Protein AF-A0A517NKY7-F1 (afdb_monomer)

Sequence (96 aa):
MSRADCVLAAKAANERWPITEEYREATIKKLFLIVLDPNSTNRELISASKALAAFDKINLDQKPKVSQRVNLNLNLSERKDELRKRIESLTLDADD

Radius of gyration: 25.92 Å; Cα contacts (8 Å, |Δi|>4): 51; chains: 1; bounding box: 54×20×74 Å

Foldseek 3Di:
DDLVVLQVLLVCLQVVPDDDPVRVVVLLVVLVCLCPDPPHDPSSNVSSVSSNVSNVVSVVVPPPPVVVVVVVVVVVVVVVVVVVVVVVVVVVVVPD

Solvent-accessible surface area (backbone atoms only — not comparable to full-atom values): 5372 Å² total; per-residue (Å²): 134,54,57,67,53,26,49,50,51,20,48,40,38,70,69,62,56,95,69,58,69,70,58,48,52,54,49,53,54,54,35,50,53,45,62,70,36,90,84,51,49,74,69,40,30,54,32,25,52,51,19,53,51,28,50,51,48,49,58,58,70,65,47,75,62,65,66,61,58,52,55,51,53,51,55,52,49,55,53,50,54,53,50,50,53,53,50,52,54,58,58,61,70,70,79,120

Organism: NCBI:txid1930273

Structure (mmCIF, N/CA/C/O backbone):
data_AF-A0A517NKY7-F1
#
_entry.id   AF-A0A517NKY7-F1
#
loop_
_atom_site.group_PDB
_atom_site.id
_atom_site.type_symbol
_atom_site.label_atom_id
_atom_site.label_alt_id
_atom_site.label_comp_id
_atom_site.label_asym_id
_atom_site.label_entity_id
_atom_site.label_seq_id
_atom_site.pdbx_PDB_ins_code
_atom_site.Cartn_x
_atom_site.Cartn_y
_atom_site.Cartn_z
_atom_site.occupancy
_atom_site.B_iso_or_equiv
_atom_site.auth_seq_id
_atom_site.auth_comp_id
_atom_site.auth_asym_id
_atom_site.auth_atom_id
_atom_site.pdbx_PDB_model_num
ATOM 1 N N . MET A 1 1 ? 3.485 2.667 -16.580 1.00 71.25 1 MET A N 1
ATOM 2 C CA . MET A 1 1 ? 3.344 3.658 -15.490 1.00 71.25 1 MET A CA 1
ATOM 3 C C . MET A 1 1 ? 4.752 4.112 -15.165 1.00 71.25 1 MET A C 1
ATOM 5 O O . MET A 1 1 ? 5.616 3.258 -15.034 1.00 71.25 1 MET A O 1
ATOM 9 N N . SER A 1 2 ? 5.009 5.417 -15.185 1.00 83.88 2 SER A N 1
ATOM 10 C CA . SER A 1 2 ? 6.354 5.966 -15.013 1.00 83.88 2 SER A CA 1
ATOM 11 C C . SER A 1 2 ? 6.762 5.989 -13.538 1.00 83.88 2 SER A C 1
ATOM 13 O O . SER A 1 2 ? 5.920 5.952 -12.640 1.00 83.88 2 SER A O 1
ATOM 15 N N . ARG A 1 3 ? 8.062 6.133 -13.262 1.00 84.06 3 ARG A N 1
ATOM 16 C CA . ARG A 1 3 ? 8.566 6.336 -11.894 1.00 84.06 3 ARG A CA 1
ATOM 17 C C . ARG A 1 3 ? 7.862 7.489 -11.161 1.00 84.06 3 ARG A C 1
ATOM 19 O O . ARG A 1 3 ? 7.607 7.373 -9.964 1.00 84.06 3 ARG A O 1
ATOM 26 N N . ALA A 1 4 ? 7.585 8.596 -11.854 1.00 85.50 4 ALA A N 1
ATOM 27 C CA . ALA A 1 4 ? 6.913 9.756 -11.268 1.00 85.50 4 ALA A CA 1
ATOM 28 C C . ALA A 1 4 ? 5.492 9.401 -10.804 1.00 85.50 4 ALA A C 1
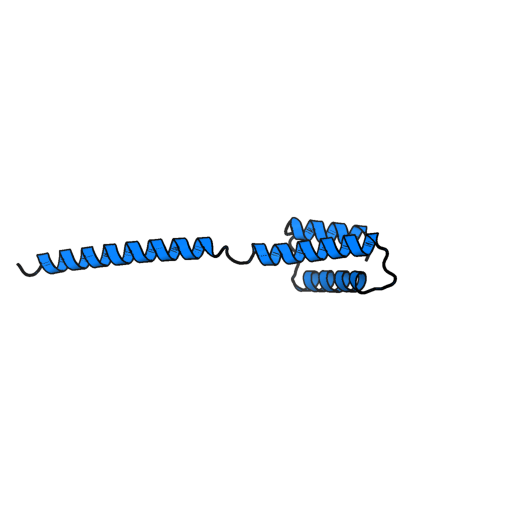ATOM 30 O O . ALA A 1 4 ? 5.088 9.794 -9.710 1.00 85.50 4 ALA A O 1
ATOM 31 N N . ASP A 1 5 ? 4.793 8.570 -11.578 1.00 86.94 5 ASP A N 1
ATOM 32 C CA . ASP A 1 5 ? 3.451 8.092 -11.245 1.00 86.94 5 ASP A CA 1
ATOM 33 C C . ASP A 1 5 ? 3.466 7.201 -9.997 1.00 86.94 5 ASP A C 1
ATOM 35 O O . AS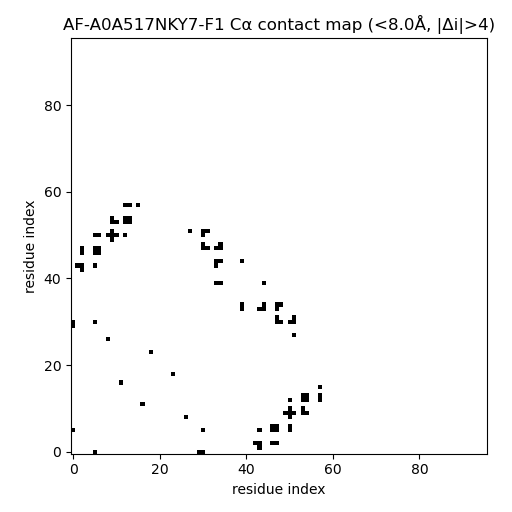P A 1 5 ? 2.604 7.343 -9.134 1.00 86.94 5 ASP A O 1
ATOM 39 N N . CYS A 1 6 ? 4.474 6.330 -9.842 1.00 86.25 6 CYS A N 1
ATOM 40 C CA . CYS A 1 6 ? 4.629 5.512 -8.633 1.00 86.25 6 CYS A CA 1
ATOM 41 C C . CYS A 1 6 ? 4.825 6.382 -7.381 1.00 86.25 6 CYS A C 1
ATOM 43 O O . CYS A 1 6 ? 4.241 6.114 -6.332 1.00 86.25 6 CYS A O 1
ATOM 45 N N . VAL A 1 7 ? 5.627 7.446 -7.487 1.00 86.50 7 VAL A N 1
ATOM 46 C CA . VAL A 1 7 ? 5.847 8.391 -6.379 1.00 86.50 7 VAL A CA 1
ATOM 47 C C . VAL A 1 7 ? 4.564 9.156 -6.051 1.00 86.50 7 VAL A C 1
ATOM 49 O O . VAL A 1 7 ? 4.233 9.311 -4.875 1.00 86.50 7 VAL A O 1
ATOM 52 N N . LEU A 1 8 ? 3.819 9.597 -7.067 1.00 89.19 8 LEU A N 1
ATOM 53 C CA . LEU A 1 8 ? 2.546 10.286 -6.873 1.00 89.19 8 LEU A CA 1
ATOM 54 C C . LEU A 1 8 ? 1.500 9.365 -6.232 1.00 89.19 8 LEU A C 1
ATOM 56 O O . LEU A 1 8 ? 0.820 9.783 -5.299 1.00 89.19 8 LEU A O 1
ATOM 60 N N . ALA A 1 9 ? 1.430 8.102 -6.655 1.00 84.94 9 ALA A N 1
ATOM 61 C CA . ALA A 1 9 ? 0.557 7.100 -6.052 1.00 84.94 9 ALA A CA 1
ATOM 62 C C . ALA A 1 9 ? 0.909 6.855 -4.575 1.00 84.94 9 ALA A C 1
ATOM 64 O O . ALA A 1 9 ? 0.020 6.836 -3.725 1.00 84.94 9 ALA A O 1
ATOM 65 N N . ALA A 1 10 ? 2.202 6.752 -4.243 1.00 84.94 10 ALA A N 1
ATOM 66 C CA . ALA A 1 10 ? 2.659 6.638 -2.858 1.00 84.94 10 ALA A CA 1
ATOM 67 C C . ALA A 1 10 ? 2.261 7.859 -2.014 1.00 84.94 1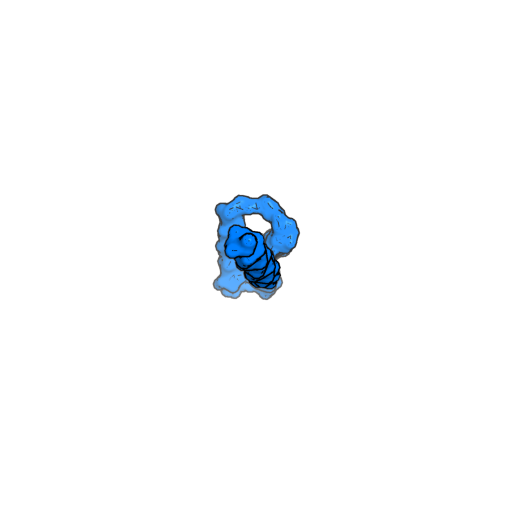0 ALA A C 1
ATOM 69 O O . ALA A 1 10 ? 1.876 7.720 -0.853 1.00 84.94 10 ALA A O 1
ATOM 70 N N . LYS A 1 11 ? 2.357 9.066 -2.582 1.00 86.25 11 LYS A N 1
ATOM 71 C CA . LYS A 1 11 ? 1.956 10.304 -1.907 1.00 86.25 11 LYS A CA 1
ATOM 72 C C . LYS A 1 11 ? 0.447 10.341 -1.669 1.00 86.25 11 LYS A C 1
ATOM 74 O O . LYS A 1 11 ? 0.030 10.537 -0.533 1.00 86.25 11 LYS A O 1
ATOM 79 N N . ALA A 1 12 ? -0.347 10.076 -2.704 1.00 84.56 12 ALA A N 1
ATOM 80 C CA . ALA A 1 12 ? -1.804 10.030 -2.619 1.00 84.56 12 ALA A CA 1
ATOM 81 C C . ALA A 1 12 ? -2.286 9.001 -1.582 1.00 84.56 12 ALA A C 1
ATOM 83 O O . ALA A 1 12 ? -3.208 9.281 -0.817 1.00 84.56 12 ALA A O 1
ATOM 84 N N . ALA A 1 13 ? -1.617 7.845 -1.502 1.00 82.56 13 ALA A N 1
ATOM 85 C CA . ALA A 1 13 ? -1.850 6.846 -0.467 1.00 82.56 13 ALA A CA 1
ATOM 86 C C . ALA A 1 13 ? -1.557 7.401 0.943 1.00 82.56 13 ALA A C 1
ATOM 88 O O . ALA A 1 13 ? -2.430 7.403 1.810 1.00 82.56 13 ALA A O 1
ATOM 89 N N . ASN A 1 14 ? -0.355 7.935 1.177 1.00 79.94 14 ASN A N 1
ATOM 90 C CA . ASN A 1 14 ? 0.022 8.471 2.491 1.00 79.94 14 ASN A CA 1
ATOM 91 C C . ASN A 1 14 ? -0.872 9.638 2.948 1.00 79.94 14 ASN A C 1
ATOM 93 O O . ASN A 1 14 ? -1.193 9.741 4.129 1.00 79.94 14 ASN A O 1
ATOM 97 N N . GLU A 1 15 ? -1.287 10.495 2.017 1.00 83.56 15 GLU A N 1
ATOM 98 C CA . GLU A 1 15 ? -2.147 11.654 2.275 1.00 83.56 15 GLU A CA 1
ATOM 99 C C . GLU A 1 15 ? -3.646 11.320 2.235 1.00 83.56 15 GLU A C 1
ATOM 101 O O . GLU A 1 15 ? -4.474 12.212 2.405 1.00 83.56 15 GLU A O 1
ATOM 106 N N . ARG A 1 16 ? -4.012 10.044 2.040 1.00 78.69 16 ARG A N 1
ATOM 107 C CA . ARG A 1 16 ? -5.401 9.555 2.013 1.00 78.69 16 ARG A CA 1
ATOM 108 C C . ARG A 1 16 ? -6.294 10.343 1.055 1.00 78.69 16 ARG A C 1
ATOM 110 O O . ARG A 1 16 ? -7.422 10.701 1.398 1.00 78.69 16 ARG A O 1
ATOM 117 N N . TRP A 1 17 ? -5.786 10.618 -0.142 1.00 81.56 17 TRP A N 1
ATOM 118 C CA . TRP A 1 17 ? -6.572 11.309 -1.157 1.00 81.56 17 TRP A CA 1
ATOM 119 C C . TRP A 1 17 ? -7.850 10.512 -1.467 1.00 81.56 17 TRP A C 1
ATOM 121 O O . TRP A 1 17 ? -7.825 9.276 -1.438 1.00 81.56 17 TRP A O 1
ATOM 131 N N . PRO A 1 18 ? -8.975 11.188 -1.751 1.00 80.31 18 PRO A N 1
ATOM 132 C CA . PRO A 1 18 ? -10.212 10.516 -2.116 1.00 80.31 18 PRO A CA 1
ATOM 133 C C . PRO A 1 18 ? -10.039 9.844 -3.483 1.00 80.31 18 PRO A C 1
ATOM 135 O O . PRO A 1 18 ? -9.908 10.506 -4.510 1.00 80.31 18 PRO A O 1
ATOM 138 N N . ILE A 1 19 ? -10.017 8.515 -3.482 1.00 81.31 19 ILE A N 1
ATOM 139 C CA . ILE A 1 19 ? -9.894 7.671 -4.672 1.00 81.31 19 ILE A CA 1
ATOM 140 C C . ILE A 1 19 ? -10.998 6.618 -4.563 1.00 81.31 19 ILE A C 1
ATOM 142 O O . ILE A 1 19 ? -11.174 6.039 -3.486 1.00 81.31 19 ILE A O 1
ATOM 146 N N . THR A 1 20 ? -11.749 6.375 -5.641 1.00 84.25 20 THR A N 1
ATOM 147 C CA . THR A 1 20 ? -12.748 5.294 -5.644 1.00 84.25 20 THR A CA 1
ATOM 148 C C . THR A 1 20 ? -12.058 3.935 -5.552 1.00 84.25 20 THR A C 1
ATOM 150 O O . THR A 1 20 ? -10.876 3.794 -5.890 1.00 84.25 20 THR A O 1
ATOM 153 N N . GLU A 1 21 ? -12.783 2.922 -5.085 1.00 81.25 21 GLU A N 1
ATOM 154 C CA . GLU A 1 21 ? -12.194 1.597 -4.898 1.00 81.25 21 GLU A CA 1
ATOM 155 C C . GLU A 1 21 ? -11.753 0.979 -6.233 1.00 81.25 21 GLU A C 1
ATOM 157 O O . GLU A 1 21 ? -10.671 0.395 -6.304 1.00 81.25 21 GLU A O 1
ATOM 162 N N . GLU A 1 22 ? -12.486 1.220 -7.331 1.00 85.19 22 GLU A N 1
ATOM 163 C CA . GLU A 1 22 ? -12.087 0.714 -8.651 1.00 85.19 22 GLU A CA 1
ATOM 164 C C 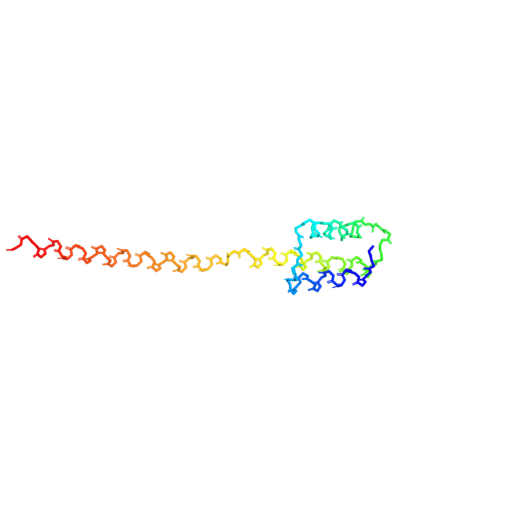. GLU A 1 22 ? -10.733 1.291 -9.097 1.00 85.19 22 GLU A C 1
ATOM 166 O O . GLU A 1 22 ? -9.868 0.576 -9.614 1.00 85.19 22 GLU A O 1
ATOM 171 N N . TYR A 1 23 ? -10.512 2.591 -8.869 1.00 85.75 23 TYR A N 1
ATOM 172 C CA . TYR A 1 23 ? -9.246 3.242 -9.207 1.00 85.75 23 TYR A CA 1
ATOM 173 C C . TYR A 1 23 ? -8.105 2.812 -8.285 1.00 85.75 23 TYR A C 1
ATOM 175 O O . TYR A 1 23 ? -6.962 2.685 -8.744 1.00 85.75 23 TYR A O 1
ATOM 183 N N . ARG A 1 24 ? -8.391 2.549 -7.006 1.00 84.94 24 ARG A N 1
ATOM 184 C CA . ARG A 1 24 ? -7.410 2.006 -6.060 1.00 84.94 24 ARG A CA 1
ATOM 185 C C . ARG A 1 24 ? -6.919 0.639 -6.525 1.00 84.94 24 ARG A C 1
ATOM 187 O O . ARG A 1 24 ? -5.710 0.450 -6.675 1.00 84.94 24 ARG A O 1
ATOM 194 N N . GLU A 1 25 ? -7.834 -0.275 -6.832 1.00 88.31 25 GLU A N 1
ATOM 195 C CA . GLU A 1 25 ? -7.488 -1.601 -7.344 1.00 88.31 25 GLU A CA 1
ATOM 196 C C . GLU A 1 25 ? -6.677 -1.527 -8.636 1.00 88.31 25 GLU A C 1
ATOM 198 O O . GLU A 1 25 ? -5.657 -2.206 -8.775 1.00 88.31 25 GLU A O 1
ATOM 203 N N . ALA A 1 26 ? -7.106 -0.696 -9.589 1.00 90.25 26 ALA A N 1
ATOM 204 C CA . ALA A 1 26 ? -6.403 -0.531 -10.856 1.00 90.25 26 ALA A CA 1
ATOM 205 C C . ALA A 1 26 ? -4.974 0.000 -10.651 1.00 90.25 26 ALA A C 1
ATOM 207 O O . ALA A 1 26 ? -4.047 -0.420 -11.348 1.00 90.25 26 ALA A O 1
ATOM 208 N N . THR A 1 27 ? -4.780 0.898 -9.683 1.00 89.00 27 THR A N 1
ATOM 209 C CA . THR A 1 27 ? -3.462 1.444 -9.335 1.00 89.00 27 THR A CA 1
ATOM 210 C C . THR A 1 27 ? -2.570 0.372 -8.717 1.00 89.00 27 THR A C 1
ATOM 212 O O . THR A 1 27 ? -1.440 0.189 -9.166 1.00 89.00 27 THR A O 1
ATOM 215 N N . ILE A 1 28 ? -3.089 -0.393 -7.754 1.00 90.31 28 ILE A N 1
ATOM 216 C CA . ILE A 1 28 ? -2.359 -1.493 -7.111 1.00 90.31 28 ILE A CA 1
ATOM 217 C C . ILE A 1 28 ? -1.962 -2.557 -8.142 1.00 90.31 28 ILE A C 1
ATOM 219 O O . ILE A 1 28 ? -0.797 -2.951 -8.195 1.00 90.31 28 ILE A O 1
ATOM 223 N N . LYS A 1 29 ? -2.886 -2.964 -9.023 1.00 92.94 29 LYS A N 1
ATOM 224 C CA . LYS A 1 29 ? -2.614 -3.919 -10.113 1.00 92.94 29 LYS A CA 1
ATOM 225 C C . LYS A 1 29 ? -1.466 -3.435 -11.006 1.00 92.94 29 LYS A C 1
ATOM 227 O O . LYS A 1 29 ? -0.546 -4.198 -11.289 1.00 92.94 29 LYS A O 1
ATOM 232 N N . LYS A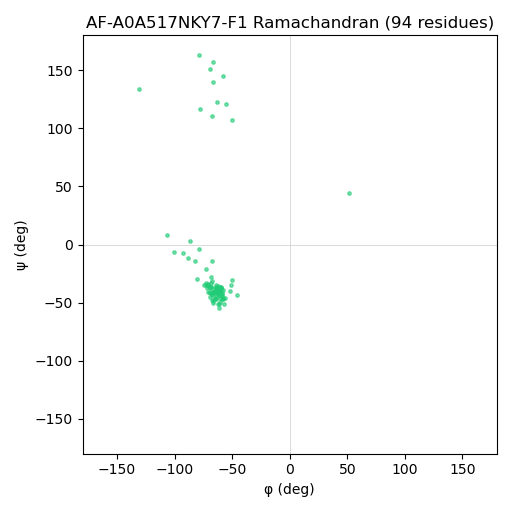 1 30 ? -1.467 -2.156 -11.401 1.00 92.12 30 LYS A N 1
ATOM 233 C CA . LYS A 1 30 ? -0.382 -1.565 -12.207 1.00 92.12 30 LYS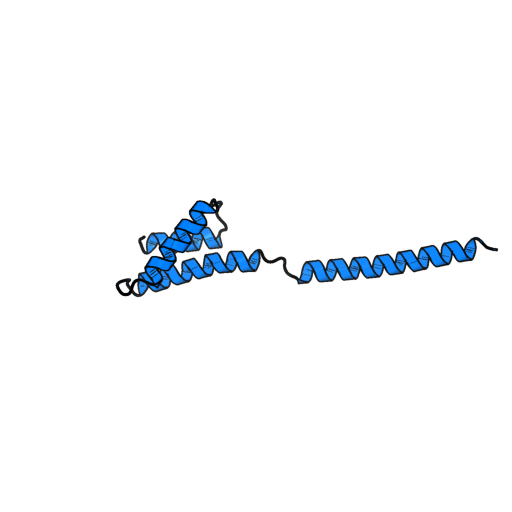 A CA 1
ATOM 234 C C . LYS A 1 30 ? 0.963 -1.539 -11.475 1.00 92.12 30 LYS A C 1
ATOM 236 O O . LYS A 1 30 ? 1.986 -1.770 -12.111 1.00 92.12 30 LYS A O 1
ATOM 241 N N . LEU A 1 31 ? 0.974 -1.277 -10.168 1.00 92.56 31 LEU A N 1
ATOM 242 C CA . LEU A 1 31 ? 2.198 -1.302 -9.361 1.00 92.56 31 LEU A CA 1
ATOM 243 C C . LEU A 1 31 ? 2.776 -2.719 -9.250 1.00 92.56 31 LEU A C 1
ATOM 245 O O . LEU A 1 31 ? 3.983 -2.891 -9.392 1.00 92.56 31 LEU A O 1
ATOM 249 N N . PHE A 1 32 ? 1.927 -3.735 -9.066 1.00 94.00 32 PHE A N 1
ATOM 250 C CA . PHE A 1 32 ? 2.365 -5.134 -9.056 1.00 94.00 32 PHE A CA 1
ATOM 251 C C . PHE A 1 32 ? 2.988 -5.566 -10.381 1.00 94.00 32 PHE A C 1
ATOM 253 O O . PHE A 1 32 ? 4.000 -6.258 -10.367 1.00 94.00 32 PHE A O 1
ATOM 260 N N . LEU A 1 33 ? 2.436 -5.125 -11.515 1.00 94.25 33 LEU A N 1
ATOM 261 C CA . LEU A 1 33 ? 3.018 -5.425 -12.825 1.00 94.25 33 LEU A CA 1
ATOM 262 C C . LEU A 1 33 ? 4.452 -4.895 -12.962 1.00 94.25 33 LEU A C 1
ATOM 264 O O . LEU A 1 33 ? 5.277 -5.581 -13.547 1.00 94.25 33 LEU A O 1
ATOM 268 N N . ILE A 1 34 ? 4.767 -3.728 -12.389 1.00 91.25 34 ILE A N 1
ATOM 269 C CA . ILE A 1 34 ? 6.140 -3.190 -12.378 1.00 91.25 34 ILE A CA 1
ATOM 270 C C . ILE A 1 34 ? 7.052 -4.026 -11.474 1.00 91.25 34 ILE A C 1
ATOM 272 O O . ILE A 1 34 ? 8.195 -4.292 -11.818 1.00 91.25 34 ILE A O 1
ATOM 276 N N . VAL A 1 35 ? 6.566 -4.437 -10.301 1.00 92.06 35 VAL A N 1
ATOM 277 C CA . VAL A 1 35 ? 7.378 -5.219 -9.352 1.00 92.06 35 VAL A CA 1
ATOM 278 C C . VAL A 1 35 ? 7.685 -6.624 -9.881 1.00 92.06 35 VAL A C 1
ATOM 280 O O . VAL A 1 35 ? 8.748 -7.163 -9.587 1.00 92.06 35 VAL A O 1
ATOM 283 N N . LEU A 1 36 ? 6.765 -7.214 -10.647 1.00 92.56 36 LEU A N 1
ATOM 284 C CA . LEU A 1 36 ? 6.909 -8.556 -11.217 1.00 92.56 36 LEU A CA 1
ATOM 285 C C . LEU A 1 36 ? 7.597 -8.569 -12.589 1.00 92.56 36 LEU A C 1
ATOM 287 O O . LEU A 1 36 ? 7.953 -9.645 -13.067 1.00 92.56 36 LEU A O 1
ATOM 291 N N . ASP A 1 37 ? 7.770 -7.414 -13.230 1.00 92.31 37 ASP A N 1
ATOM 292 C CA . ASP A 1 37 ? 8.418 -7.322 -14.535 1.00 92.31 37 ASP A CA 1
ATOM 293 C C . ASP A 1 37 ? 9.950 -7.418 -14.393 1.00 92.31 37 ASP A C 1
ATOM 295 O O . ASP A 1 37 ? 10.575 -6.526 -13.813 1.00 92.31 37 ASP A O 1
ATOM 299 N N . PRO A 1 38 ? 10.591 -8.460 -14.958 1.00 88.81 38 PRO A N 1
ATOM 300 C CA . PRO A 1 38 ? 12.040 -8.637 -14.875 1.00 88.81 38 PRO A CA 1
ATOM 301 C C . PRO A 1 38 ? 12.830 -7.572 -15.649 1.00 88.81 38 PRO A C 1
ATOM 303 O O . PRO A 1 38 ? 14.037 -7.454 -15.450 1.00 88.81 38 PRO A O 1
ATOM 306 N N . ASN A 1 39 ? 12.177 -6.803 -16.526 1.00 92.44 39 ASN A N 1
ATOM 307 C CA . ASN A 1 39 ? 12.814 -5.734 -17.299 1.00 92.44 39 ASN A CA 1
ATOM 308 C C . ASN A 1 39 ? 12.722 -4.363 -16.621 1.00 92.44 39 ASN A C 1
ATOM 310 O O . ASN A 1 39 ? 13.328 -3.399 -17.096 1.00 92.44 39 ASN A O 1
ATOM 314 N N . SER A 1 40 ? 11.968 -4.255 -15.526 1.00 90.38 40 SER A N 1
ATOM 315 C CA . SER A 1 40 ? 11.803 -2.995 -14.813 1.00 90.38 40 SER A CA 1
ATOM 316 C C . SER A 1 40 ? 13.115 -2.554 -14.171 1.00 90.38 40 SER A C 1
ATOM 318 O O . SER A 1 40 ? 13.879 -3.345 -13.613 1.00 90.38 40 SER A O 1
ATOM 320 N N . THR A 1 41 ? 13.401 -1.253 -14.228 1.00 91.56 41 THR A N 1
ATOM 321 C CA . THR A 1 41 ? 14.642 -0.736 -13.648 1.00 91.56 41 THR A CA 1
ATOM 322 C C . THR A 1 41 ? 14.602 -0.822 -12.123 1.00 91.56 41 THR A C 1
ATOM 324 O O . THR A 1 41 ? 13.558 -0.633 -11.496 1.00 91.56 41 THR A O 1
ATOM 327 N N . ASN A 1 42 ? 15.768 -0.975 -11.485 1.00 89.69 42 ASN A N 1
ATOM 328 C CA . ASN A 1 42 ? 15.871 -0.969 -10.017 1.00 89.69 42 ASN A CA 1
ATOM 329 C C . ASN A 1 42 ? 15.181 0.250 -9.373 1.00 89.69 42 ASN A C 1
ATOM 331 O O . ASN A 1 42 ? 14.604 0.155 -8.292 1.00 89.69 42 ASN A O 1
ATOM 335 N N . ARG A 1 43 ? 15.213 1.415 -10.034 1.00 88.62 43 ARG A N 1
ATOM 336 C CA . ARG A 1 43 ? 14.569 2.640 -9.532 1.00 88.62 43 ARG A CA 1
ATOM 337 C C . ARG A 1 43 ? 13.044 2.584 -9.621 1.00 88.62 43 ARG A C 1
ATOM 339 O O . ARG A 1 43 ? 12.381 3.106 -8.721 1.00 88.62 43 ARG A O 1
ATOM 346 N N . GLU A 1 44 ? 12.495 1.998 -10.679 1.00 89.69 44 GLU A N 1
ATOM 347 C CA . GLU A 1 44 ? 11.052 1.787 -10.840 1.00 89.69 44 GLU A CA 1
ATOM 348 C C . GLU A 1 44 ? 10.545 0.752 -9.848 1.00 89.69 44 GLU A C 1
ATOM 350 O O . GLU A 1 44 ? 9.580 1.038 -9.143 1.00 89.69 44 GLU A O 1
ATOM 355 N N . LEU A 1 45 ? 11.268 -0.359 -9.693 1.00 91.81 45 LEU A N 1
ATOM 356 C CA . LEU A 1 45 ? 10.960 -1.407 -8.724 1.00 91.81 45 LEU A CA 1
ATOM 357 C C . LEU A 1 45 ? 10.911 -0.836 -7.301 1.00 91.81 45 LEU A C 1
ATOM 359 O O . LEU A 1 45 ? 9.900 -0.964 -6.617 1.00 91.81 45 LEU A O 1
ATOM 363 N N . ILE A 1 46 ? 11.946 -0.102 -6.871 1.00 91.44 46 ILE A N 1
ATOM 364 C CA . ILE A 1 46 ? 11.966 0.531 -5.539 1.00 91.44 46 ILE A CA 1
ATOM 365 C C . ILE A 1 46 ? 10.793 1.504 -5.363 1.00 91.44 46 ILE A C 1
ATOM 367 O O . ILE A 1 46 ? 10.186 1.561 -4.292 1.00 91.44 46 ILE A O 1
ATOM 371 N N . SER A 1 47 ? 10.480 2.296 -6.391 1.00 90.19 47 SER A N 1
ATOM 372 C CA . SER A 1 47 ? 9.402 3.289 -6.316 1.00 90.19 47 SER A CA 1
ATOM 373 C C . SER A 1 47 ? 8.025 2.620 -6.248 1.00 90.19 47 SER A C 1
ATOM 375 O O . SER A 1 47 ? 7.189 3.042 -5.451 1.00 90.19 47 SER A O 1
ATOM 377 N N . ALA A 1 48 ? 7.805 1.555 -7.022 1.00 91.50 48 ALA A N 1
ATOM 378 C CA . ALA A 1 48 ? 6.571 0.780 -7.008 1.00 91.50 48 ALA A CA 1
ATOM 379 C C . ALA A 1 48 ? 6.381 0.026 -5.682 1.00 91.50 48 ALA A C 1
ATOM 381 O O . ALA A 1 48 ? 5.307 0.100 -5.087 1.00 91.50 48 ALA A O 1
ATOM 382 N N . SER A 1 49 ? 7.438 -0.593 -5.147 1.00 91.25 49 SER A N 1
ATOM 383 C CA . SER A 1 49 ? 7.405 -1.259 -3.838 1.00 91.25 49 SER A CA 1
ATOM 384 C C . SER A 1 49 ? 7.090 -0.290 -2.697 1.00 91.25 49 SER A C 1
ATOM 386 O O . SER A 1 49 ? 6.289 -0.604 -1.818 1.00 91.25 49 SER A O 1
ATOM 388 N N . LYS A 1 50 ? 7.659 0.925 -2.720 1.00 90.75 50 LYS A N 1
ATOM 389 C CA . LYS A 1 50 ? 7.327 1.975 -1.739 1.00 90.75 50 LYS A CA 1
ATOM 390 C C . LYS A 1 50 ? 5.869 2.417 -1.835 1.00 90.75 50 LYS A C 1
ATOM 392 O O . LYS A 1 50 ? 5.241 2.649 -0.804 1.00 90.75 50 LYS A O 1
ATOM 397 N N . ALA A 1 51 ? 5.336 2.531 -3.050 1.00 89.88 51 ALA A N 1
ATOM 398 C CA . ALA A 1 51 ? 3.935 2.872 -3.262 1.00 89.88 51 ALA A CA 1
ATOM 399 C C . ALA A 1 51 ? 3.000 1.780 -2.727 1.00 89.88 51 ALA A C 1
ATOM 401 O O . ALA A 1 51 ? 2.076 2.094 -1.983 1.00 89.88 51 ALA A O 1
ATOM 402 N N . LEU A 1 52 ? 3.281 0.505 -3.020 1.00 91.44 52 LEU A N 1
ATOM 403 C CA . LEU A 1 52 ? 2.521 -0.629 -2.481 1.00 91.44 52 LEU A CA 1
ATOM 404 C C . LEU A 1 52 ? 2.538 -0.656 -0.947 1.00 91.44 52 LEU A C 1
ATOM 406 O O . LEU A 1 52 ? 1.486 -0.795 -0.329 1.00 91.44 52 LEU A O 1
ATOM 410 N N . ALA A 1 53 ? 3.700 -0.435 -0.328 1.00 88.31 53 ALA A N 1
ATOM 411 C CA . ALA A 1 53 ? 3.808 -0.356 1.129 1.00 88.31 53 ALA A CA 1
ATOM 412 C C . ALA A 1 53 ? 2.989 0.806 1.724 1.00 88.31 53 ALA A C 1
ATOM 414 O O . ALA A 1 53 ? 2.414 0.669 2.803 1.00 88.31 53 ALA A O 1
ATOM 415 N N . ALA A 1 54 ? 2.899 1.945 1.027 1.00 86.69 54 ALA A N 1
ATOM 416 C CA . ALA A 1 54 ? 2.060 3.064 1.454 1.00 86.69 54 ALA A CA 1
ATOM 417 C C . ALA A 1 54 ? 0.564 2.709 1.413 1.00 86.69 54 ALA A C 1
ATOM 419 O O . ALA A 1 54 ? -0.163 3.052 2.345 1.00 86.69 54 ALA A O 1
ATOM 420 N N . PHE A 1 55 ? 0.112 1.986 0.382 1.00 83.31 55 PHE A N 1
ATOM 421 C CA . PHE A 1 55 ? -1.265 1.485 0.316 1.00 83.31 55 PHE A CA 1
ATOM 422 C C . PHE A 1 55 ? -1.567 0.471 1.429 1.00 83.31 55 PHE A C 1
ATOM 424 O O . PHE A 1 55 ? -2.632 0.545 2.039 1.00 83.31 55 PHE A O 1
ATOM 431 N N . ASP A 1 56 ? -0.629 -0.422 1.752 1.00 80.00 56 ASP A N 1
ATOM 432 C CA . ASP A 1 56 ? -0.806 -1.397 2.835 1.00 80.00 56 ASP A CA 1
ATOM 433 C C . ASP A 1 56 ? -0.833 -0.740 4.227 1.00 80.00 56 ASP A C 1
ATOM 435 O O . ASP A 1 56 ? -1.641 -1.090 5.089 1.00 80.00 56 ASP A O 1
ATOM 439 N N . LYS A 1 57 ? -0.026 0.308 4.437 1.00 73.94 57 LYS A N 1
ATOM 440 C CA . LYS A 1 57 ? -0.029 1.079 5.688 1.00 73.94 57 LYS A CA 1
ATOM 441 C C . LYS A 1 57 ? -1.393 1.708 5.992 1.00 73.94 57 LYS A C 1
ATOM 443 O O . LYS A 1 57 ? -1.812 1.706 7.149 1.00 73.94 57 LYS A O 1
ATOM 448 N N . ILE A 1 58 ? -2.115 2.197 4.978 1.00 65.56 58 ILE A N 1
ATOM 449 C CA . ILE A 1 58 ? -3.493 2.693 5.160 1.00 65.56 58 ILE A CA 1
ATOM 450 C C . ILE A 1 58 ? -4.392 1.583 5.709 1.00 65.56 58 ILE A C 1
ATOM 452 O O . ILE A 1 58 ? -5.176 1.836 6.623 1.00 65.56 58 ILE A O 1
ATOM 456 N N . ASN A 1 59 ? -4.265 0.361 5.187 1.00 60.28 59 ASN A N 1
ATOM 457 C CA . ASN A 1 59 ? -5.071 -0.776 5.631 1.00 60.28 59 ASN A CA 1
ATOM 458 C C . ASN A 1 59 ? -4.786 -1.130 7.099 1.00 60.28 59 ASN A C 1
ATOM 460 O O . ASN A 1 59 ? -5.703 -1.485 7.840 1.00 60.28 59 ASN A O 1
ATOM 464 N N . LEU A 1 60 ? -3.533 -1.001 7.546 1.00 59.88 60 LEU A N 1
ATOM 465 C CA . LEU A 1 60 ? -3.154 -1.216 8.946 1.00 59.88 60 LEU A CA 1
ATOM 466 C C . LEU A 1 60 ? -3.674 -0.112 9.875 1.00 59.88 60 LEU A C 1
ATOM 468 O O . LEU A 1 60 ? -4.180 -0.427 10.949 1.00 59.88 60 LEU A O 1
ATOM 472 N N . ASP A 1 61 ? -3.617 1.154 9.458 1.00 60.38 61 ASP A N 1
ATOM 473 C CA . ASP A 1 61 ? -4.121 2.285 10.252 1.00 60.38 61 ASP A CA 1
ATOM 474 C C . ASP A 1 61 ? -5.660 2.356 10.304 1.00 60.38 61 ASP A C 1
ATOM 476 O O . ASP A 1 61 ? -6.219 2.997 11.196 1.00 60.38 61 ASP A O 1
ATOM 480 N N . GLN A 1 62 ? -6.355 1.724 9.353 1.00 59.06 62 GLN A N 1
ATOM 481 C CA . GLN A 1 62 ? -7.813 1.559 9.369 1.00 59.06 62 GLN A CA 1
ATOM 482 C C . GLN A 1 62 ? -8.282 0.386 10.235 1.00 59.06 62 GLN A C 1
ATOM 484 O O . GLN A 1 62 ? -9.467 0.328 10.575 1.00 59.06 62 GLN A O 1
ATOM 489 N N . LYS A 1 63 ? -7.391 -0.530 10.648 1.00 51.06 63 LYS A N 1
ATOM 490 C CA . LYS A 1 63 ? -7.756 -1.496 11.687 1.00 51.06 63 LYS A CA 1
ATOM 491 C C . LYS A 1 63 ? -8.036 -0.699 12.963 1.00 51.06 63 LYS A C 1
ATOM 493 O O . LYS A 1 63 ? -7.155 0.038 13.412 1.00 51.06 63 LYS A O 1
ATOM 498 N N . PRO A 1 64 ? -9.235 -0.810 13.566 1.00 50.69 64 PRO A N 1
ATOM 499 C CA . PRO A 1 64 ? -9.516 -0.117 14.811 1.00 50.69 64 PRO A CA 1
ATOM 500 C C . PRO A 1 64 ? -8.440 -0.524 15.813 1.00 50.69 64 PRO A C 1
ATOM 502 O O . PRO A 1 64 ? -8.264 -1.716 16.075 1.00 50.69 64 PRO A O 1
ATOM 505 N N . LYS A 1 65 ? -7.691 0.460 16.332 1.00 53.38 65 LYS A N 1
ATOM 506 C CA . LYS A 1 65 ? -6.706 0.244 17.393 1.00 53.38 65 LYS A CA 1
ATOM 507 C C . LYS A 1 65 ? -7.419 -0.529 18.495 1.00 53.38 65 LYS A C 1
ATOM 509 O O . LYS A 1 65 ? -8.272 0.025 19.185 1.00 53.38 65 LYS A O 1
ATOM 514 N N . VAL A 1 66 ? -7.090 -1.812 18.634 1.00 55.91 66 VAL A N 1
ATOM 515 C CA . VAL A 1 66 ? -7.742 -2.751 19.563 1.00 55.91 66 VAL A CA 1
ATOM 516 C C . VAL A 1 66 ? -7.810 -2.160 20.982 1.00 55.91 66 VAL A C 1
ATOM 518 O O . VAL A 1 66 ? -8.798 -2.343 21.687 1.00 55.91 66 VAL A O 1
ATOM 521 N N . SER A 1 67 ? -6.829 -1.321 21.331 1.00 54.66 67 SER A N 1
ATOM 522 C CA . SER A 1 67 ? -6.769 -0.491 22.540 1.00 54.66 67 SER A CA 1
ATOM 523 C C . SER A 1 67 ? -8.059 0.277 22.877 1.00 54.66 67 SER A C 1
ATOM 525 O O . SER A 1 67 ? -8.466 0.284 24.037 1.00 54.66 67 SER A O 1
ATOM 527 N N . GLN A 1 68 ? -8.743 0.894 21.906 1.00 54.84 68 GLN A N 1
ATOM 528 C CA . GLN A 1 68 ? -9.893 1.754 22.214 1.00 54.84 68 GLN A CA 1
ATOM 529 C C . GLN A 1 68 ? -11.135 0.939 22.602 1.00 54.84 68 GLN A C 1
ATOM 531 O O . GLN A 1 68 ? -11.876 1.333 23.500 1.00 54.84 68 GLN A O 1
ATOM 536 N N . ARG A 1 69 ? -11.326 -0.240 21.989 1.00 55.56 69 ARG A N 1
ATOM 537 C CA . ARG A 1 69 ? -12.407 -1.173 22.351 1.00 55.56 69 ARG A CA 1
ATOM 538 C C . ARG A 1 69 ? -12.179 -1.825 23.714 1.00 55.56 69 ARG A C 1
ATOM 540 O O . ARG A 1 69 ? -13.138 -2.012 24.452 1.00 55.56 69 ARG A O 1
ATOM 547 N N . VAL A 1 70 ? -10.929 -2.132 24.061 1.00 60.62 70 VAL A N 1
ATOM 548 C CA . VAL A 1 70 ? -10.588 -2.715 25.370 1.00 60.62 70 VAL A CA 1
ATOM 549 C C . VAL A 1 70 ? -10.908 -1.733 26.502 1.00 60.62 70 VAL A C 1
ATOM 551 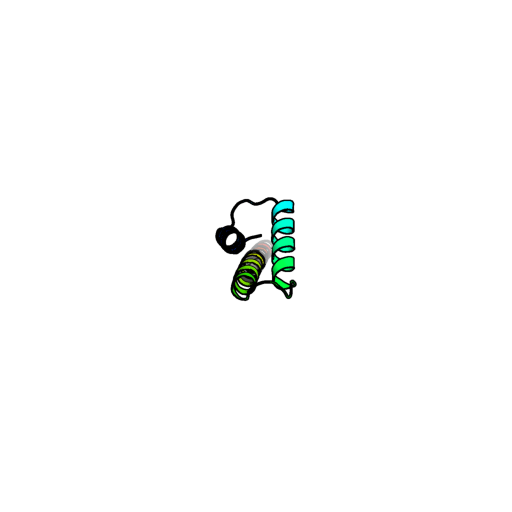O O . VAL A 1 70 ? -11.607 -2.110 27.439 1.00 60.62 70 VAL A O 1
ATOM 554 N N . ASN A 1 71 ? -10.518 -0.459 26.371 1.00 60.66 71 ASN A N 1
ATOM 555 C CA . ASN A 1 71 ? -10.830 0.570 27.373 1.00 60.66 71 ASN A CA 1
ATOM 556 C C . ASN A 1 71 ? -12.341 0.835 27.518 1.00 60.66 71 ASN A C 1
ATOM 558 O O . ASN A 1 71 ? -12.831 1.037 28.625 1.00 60.66 71 ASN A O 1
ATOM 562 N N . LEU A 1 72 ? -13.102 0.798 26.417 1.00 63.47 72 LEU A N 1
ATOM 563 C CA . LEU A 1 72 ? -14.567 0.914 26.456 1.00 63.47 72 LEU A CA 1
ATOM 564 C C . LEU A 1 72 ? -15.224 -0.258 27.201 1.00 63.47 72 LEU A C 1
ATOM 566 O O . LEU A 1 72 ? -16.131 -0.035 27.999 1.00 63.47 72 LEU A O 1
ATOM 570 N N . ASN A 1 73 ? -14.755 -1.489 26.979 1.00 69.25 73 ASN A N 1
ATOM 571 C CA . ASN A 1 73 ? -15.305 -2.676 27.637 1.00 69.25 73 ASN A CA 1
ATOM 572 C C . ASN A 1 73 ? -15.015 -2.707 29.145 1.00 69.25 73 ASN A C 1
ATOM 574 O O . ASN A 1 73 ? -15.889 -3.103 29.912 1.00 69.25 73 ASN A O 1
ATOM 578 N N . LEU A 1 74 ? -13.828 -2.260 29.570 1.00 70.94 74 LEU A N 1
ATOM 579 C CA . LEU A 1 74 ? -13.481 -2.131 30.991 1.00 70.94 74 LEU A CA 1
ATOM 580 C C . LEU A 1 74 ? -14.393 -1.123 31.704 1.00 70.94 74 LEU A C 1
ATOM 582 O O . LEU A 1 74 ? -15.061 -1.490 32.667 1.00 70.94 74 LEU A O 1
ATOM 586 N N . ASN A 1 75 ? -14.531 0.088 31.156 1.00 73.19 75 ASN A N 1
ATOM 587 C CA . ASN A 1 75 ? -15.405 1.123 31.724 1.00 73.19 75 ASN A CA 1
ATOM 588 C C . ASN A 1 75 ? -16.878 0.682 31.799 1.00 73.19 75 ASN A C 1
ATOM 590 O O . ASN A 1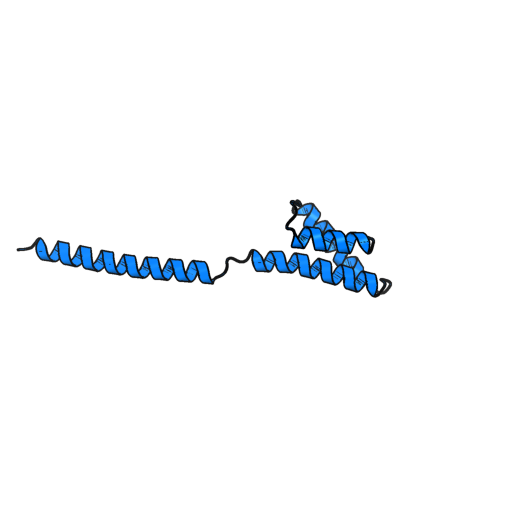 75 ? -17.592 1.009 32.746 1.00 73.19 75 ASN A O 1
ATOM 594 N N . LEU A 1 76 ? -17.358 -0.060 30.794 1.00 77.94 76 LEU A N 1
ATOM 595 C CA . LEU A 1 76 ? -18.715 -0.611 30.796 1.00 77.94 76 LEU A CA 1
ATOM 596 C C . LEU A 1 76 ? -18.896 -1.696 31.865 1.00 77.94 76 LEU A C 1
ATOM 598 O O . LEU A 1 76 ? -19.968 -1.771 32.465 1.00 77.94 76 LEU A O 1
ATOM 602 N N . SER A 1 77 ? -17.872 -2.519 32.113 1.00 80.81 77 SER A N 1
ATOM 603 C CA . SER A 1 77 ? -17.900 -3.541 33.165 1.00 80.81 77 SER A CA 1
ATOM 604 C C . SER A 1 77 ? -17.953 -2.908 34.553 1.00 80.81 77 SER A C 1
ATOM 606 O O . SER A 1 77 ? -18.824 -3.257 35.344 1.00 80.81 77 SER A O 1
ATOM 608 N N . GLU A 1 78 ? -17.088 -1.929 34.818 1.00 83.44 78 GLU A N 1
ATOM 609 C CA . GLU A 1 78 ? -17.043 -1.217 36.100 1.00 83.44 78 GLU A CA 1
ATOM 610 C C . GLU A 1 78 ? -18.384 -0.542 36.408 1.00 83.44 78 GLU A C 1
ATOM 612 O O . GLU A 1 78 ? -18.955 -0.727 37.482 1.00 83.44 78 GLU A O 1
ATOM 617 N N . ARG A 1 79 ? -18.956 0.155 35.419 1.00 82.88 79 ARG A N 1
ATOM 618 C CA . ARG A 1 79 ? -20.246 0.839 35.570 1.00 82.88 79 ARG A CA 1
ATOM 619 C C . ARG A 1 79 ? -21.416 -0.130 35.747 1.00 82.88 79 ARG A C 1
ATOM 621 O O . ARG A 1 79 ? -22.385 0.188 36.432 1.00 82.88 79 ARG A O 1
ATOM 628 N N . LYS A 1 80 ? -21.343 -1.321 35.145 1.00 89.19 80 LYS A N 1
ATOM 629 C CA . LYS A 1 80 ? -22.336 -2.387 35.333 1.00 89.19 80 LYS A CA 1
ATOM 630 C C . LYS A 1 80 ? -22.294 -2.942 36.756 1.00 89.19 80 LYS A C 1
ATOM 632 O O . LYS A 1 80 ? -23.352 -3.167 37.340 1.00 89.19 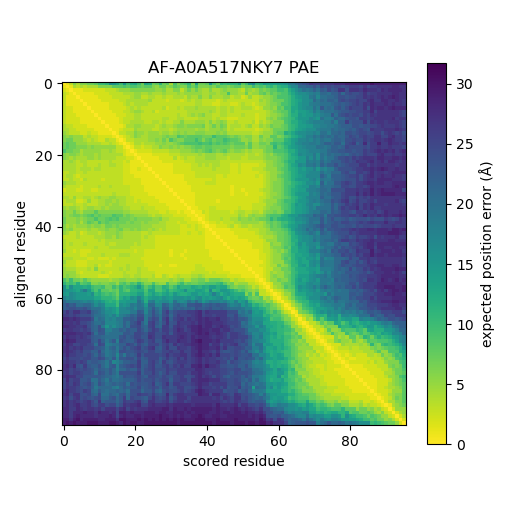80 LYS A O 1
ATOM 637 N N . ASP A 1 81 ? -21.105 -3.149 37.308 1.00 87.94 81 ASP A N 1
ATOM 638 C CA . ASP A 1 81 ? -20.945 -3.654 38.673 1.00 87.94 81 ASP A CA 1
ATOM 639 C C . ASP A 1 81 ? -21.346 -2.606 39.718 1.00 87.94 81 ASP A C 1
ATOM 641 O O . ASP A 1 81 ? -21.971 -2.937 40.724 1.00 87.94 81 ASP A O 1
ATOM 645 N N . GLU A 1 82 ? -21.085 -1.329 39.443 1.00 89.75 82 GLU A N 1
ATOM 646 C CA . GLU A 1 82 ? -21.537 -0.214 40.275 1.00 89.75 82 GLU A CA 1
ATOM 647 C C . GLU A 1 82 ? -23.072 -0.098 40.299 1.00 89.75 82 GLU A C 1
ATOM 649 O O . GLU A 1 82 ? -23.679 0.012 41.367 1.00 89.75 82 GLU A O 1
ATOM 654 N N . LEU A 1 83 ? -23.724 -0.211 39.135 1.00 88.12 83 LEU A N 1
ATOM 655 C CA . LEU A 1 83 ? -25.186 -0.229 39.040 1.00 88.12 83 LEU A CA 1
ATOM 656 C C . LEU A 1 83 ? -25.800 -1.443 39.744 1.00 88.12 83 LEU A C 1
ATOM 658 O O . LEU A 1 83 ? -26.830 -1.302 40.396 1.00 88.12 83 LEU A O 1
ATOM 662 N N . ARG A 1 84 ? -25.167 -2.619 39.656 1.00 87.38 84 ARG A N 1
ATOM 663 C CA . ARG A 1 84 ? -25.613 -3.824 40.374 1.00 87.38 84 ARG A CA 1
ATOM 664 C C . ARG A 1 84 ? -25.601 -3.621 41.882 1.00 87.38 84 ARG A C 1
ATOM 666 O O . ARG A 1 84 ? -26.621 -3.865 42.513 1.00 87.38 84 ARG A O 1
ATOM 673 N N . LYS A 1 85 ? -24.496 -3.109 42.433 1.00 88.69 85 LYS A N 1
ATOM 674 C CA . LYS A 1 85 ? -24.386 -2.811 43.871 1.00 88.69 85 LYS A CA 1
ATOM 675 C C . LYS A 1 85 ? -25.423 -1.792 44.332 1.00 88.69 85 LYS A C 1
ATOM 677 O O . LYS A 1 85 ? -25.955 -1.909 45.426 1.00 88.69 85 LYS A O 1
ATOM 682 N N . ARG A 1 86 ? -25.722 -0.795 43.495 1.00 86.88 86 ARG A N 1
ATOM 683 C CA . ARG A 1 86 ? -26.710 0.240 43.817 1.00 86.88 86 ARG A CA 1
ATOM 684 C C . ARG A 1 86 ? -28.148 -0.266 43.769 1.00 86.88 86 ARG A C 1
ATOM 686 O O . ARG A 1 86 ? -28.972 0.184 44.555 1.00 86.88 86 ARG A O 1
ATOM 693 N N . ILE A 1 87 ? -28.450 -1.181 42.850 1.00 87.62 87 ILE A N 1
ATOM 694 C CA . ILE A 1 87 ? -29.736 -1.883 42.836 1.00 87.62 87 ILE A CA 1
ATOM 695 C C . ILE A 1 87 ? -29.852 -2.741 44.094 1.00 87.62 87 ILE A C 1
ATOM 697 O O . ILE A 1 87 ? -30.858 -2.639 44.777 1.00 87.62 87 ILE A O 1
ATOM 701 N N . GLU A 1 88 ? -28.809 -3.502 44.426 1.00 87.69 88 GLU A N 1
ATOM 702 C CA . GLU A 1 88 ? -28.771 -4.373 45.604 1.00 87.69 88 GLU A CA 1
ATOM 703 C C . GLU A 1 88 ? -29.003 -3.594 46.906 1.00 87.69 88 GLU A C 1
ATOM 705 O O . GLU A 1 88 ? -29.868 -3.977 47.691 1.00 87.69 88 GLU A O 1
ATOM 710 N N . SER A 1 89 ? -28.333 -2.449 47.093 1.00 85.38 89 SER A N 1
ATOM 711 C CA . SER A 1 89 ? -28.569 -1.585 48.258 1.00 85.38 89 SER A CA 1
ATOM 712 C C . SER A 1 89 ? -30.002 -1.050 48.309 1.00 85.38 89 SER A C 1
ATOM 714 O O . SER A 1 89 ? -30.636 -1.094 49.352 1.00 85.38 89 SER A O 1
ATOM 716 N N . LEU A 1 90 ? -30.545 -0.599 47.171 1.00 81.88 90 LEU A N 1
ATOM 717 C CA . LEU A 1 90 ? -31.910 -0.063 47.104 1.00 81.88 90 LEU A CA 1
ATOM 718 C C . LEU A 1 90 ? -32.990 -1.132 47.318 1.00 81.88 90 LEU A C 1
ATOM 720 O O . LEU A 1 90 ? -34.084 -0.797 47.755 1.00 81.88 90 LEU A O 1
ATOM 724 N N . THR A 1 91 ? -32.711 -2.393 46.984 1.00 79.62 91 THR A N 1
ATOM 725 C CA . THR A 1 91 ? -33.630 -3.509 47.244 1.00 79.62 91 THR A CA 1
ATOM 726 C C . THR A 1 91 ? -33.566 -4.009 48.684 1.00 79.62 91 THR A C 1
ATOM 728 O O . THR A 1 91 ? -34.581 -4.468 49.184 1.00 79.62 91 THR A O 1
ATOM 731 N N . LEU A 1 92 ? -32.414 -3.900 49.355 1.00 69.62 92 LEU A N 1
ATOM 732 C CA . LEU A 1 92 ? -32.271 -4.253 50.773 1.00 69.62 92 LEU A CA 1
ATOM 733 C C . LEU A 1 92 ? -32.951 -3.236 51.701 1.00 69.62 92 LEU A C 1
ATOM 735 O O . LEU A 1 92 ? -33.507 -3.633 52.716 1.00 69.62 92 LEU A O 1
ATOM 739 N N . ASP A 1 93 ? -32.961 -1.955 51.327 1.00 60.25 93 ASP A N 1
ATOM 740 C CA . ASP A 1 93 ? -33.602 -0.881 52.103 1.00 60.25 93 ASP A CA 1
ATOM 741 C C . ASP A 1 93 ? -35.139 -0.820 51.930 1.00 60.25 93 ASP A C 1
ATOM 743 O O . ASP A 1 93 ? -35.792 0.028 52.534 1.00 60.25 93 ASP A O 1
ATOM 747 N N . ALA A 1 94 ? -35.728 -1.661 51.069 1.00 59.19 94 ALA A N 1
ATOM 748 C CA . ALA A 1 94 ? -37.163 -1.651 50.755 1.00 59.19 94 ALA A CA 1
ATOM 749 C C . ALA A 1 94 ? -37.982 -2.731 51.495 1.00 59.19 94 ALA A C 1
ATOM 751 O O . ALA A 1 94 ? -39.208 -2.724 51.379 1.00 59.19 94 ALA A O 1
ATOM 752 N N . ASP A 1 95 ? -37.315 -3.634 52.224 1.00 59.28 95 ASP A N 1
ATOM 753 C CA . ASP A 1 95 ? -37.916 -4.765 52.953 1.00 59.28 95 ASP A CA 1
ATOM 754 C C . ASP A 1 95 ? -37.940 -4.573 54.497 1.00 59.28 95 ASP A C 1
ATOM 756 O O . ASP A 1 95 ? -38.320 -5.503 55.211 1.00 59.28 95 ASP A O 1
ATOM 760 N N . ASP A 1 96 ? -37.585 -3.382 55.005 1.00 49.72 96 ASP A N 1
ATOM 761 C CA . ASP A 1 96 ? -37.711 -2.933 56.417 1.00 49.72 96 ASP A CA 1
ATOM 762 C C . ASP A 1 96 ? -38.827 -1.870 56.562 1.00 49.72 96 ASP A C 1
ATOM 764 O O . ASP A 1 96 ? -39.535 -1.864 57.599 1.00 49.72 96 ASP A O 1
#

pLDDT: mean 80.31, std 12.57, range [49.72, 94.25]

Nearest PDB structures (foldseek):
  4atg-assembly1_A  TM=5.727E-01  e=3.702E+00  Antonospora locustae
  8tkf-assembly1_A  TM=3.919E-01  e=4.984E+00  Homo sapiens
  7n6g-assembly1_3I  TM=3.473E-01  e=4.169E+00  Chlamydomonas reinhardtii
  2efk-assembly1_A-2  TM=3.359E-01  e=9.034E+00  Homo sapiens

Mean predicted aligned error: 13.19 Å

Secondary structure (DSSP, 8-state):
--HHHHHHHHHHHHTT----HHHHHHHHHHHHHHHH-TTS-HHHHHHHHHHHHHHHHHHHHHS--HHHHHHHHHHHHHHHHHHHHHHHHHHHTT--